Protein AF-A0A4D4KMJ0-F1 (afdb_monomer_lite)

pLDDT: mean 86.45, std 18.8, range [34.25, 98.69]

Sequence (131 aa):
MLGPGEPRGRGALHHRRTGRPGAANAEIKSFDPAANPYLVAGAIIAAGLGGMDSGLSLPPPVAGDPAVEGRERRLPTSLLTALEHFEDSTVLREALGDPLFESIAAVRRAEAALFEKSSPQEIAVATRRRY

Structure (mmCIF, N/CA/C/O backbone):
data_AF-A0A4D4KMJ0-F1
#
_entry.id   AF-A0A4D4KMJ0-F1
#
loop_
_atom_site.group_PDB
_atom_site.id
_atom_site.type_symbol
_atom_site.label_atom_id
_atom_site.label_alt_id
_atom_site.label_comp_id
_atom_site.label_asym_id
_atom_site.label_entity_id
_atom_site.label_seq_id
_atom_site.pdbx_PDB_ins_code
_atom_site.Cartn_x
_atom_site.Cartn_y
_atom_site.Cartn_z
_atom_site.occupancy
_atom_site.B_iso_or_equiv
_atom_site.auth_seq_id
_atom_site.auth_comp_id
_atom_site.auth_asym_id
_atom_site.auth_atom_id
_atom_site.pdbx_PDB_model_num
ATOM 1 N N . MET A 1 1 ? -2.223 51.940 32.158 1.00 39.88 1 MET A N 1
ATOM 2 C CA . MET A 1 1 ? -1.061 51.735 33.046 1.00 39.88 1 MET A CA 1
ATOM 3 C C . MET A 1 1 ? -0.609 50.292 32.850 1.00 39.88 1 MET A C 1
ATOM 5 O O . MET A 1 1 ? -1.361 49.393 33.194 1.00 39.88 1 MET A O 1
ATOM 9 N N . LEU A 1 2 ? 0.506 50.075 32.148 1.00 44.53 2 LEU A N 1
ATOM 10 C CA . LEU A 1 2 ? 1.083 48.749 31.880 1.00 44.53 2 LEU A CA 1
ATOM 11 C C . LEU A 1 2 ? 1.999 48.337 33.043 1.00 44.53 2 LEU A C 1
ATOM 13 O O . LEU A 1 2 ? 2.762 49.166 33.531 1.00 44.53 2 LEU A O 1
ATOM 17 N N . GLY A 1 3 ? 1.957 47.060 33.422 1.00 37.81 3 GLY A N 1
ATOM 18 C CA . GLY A 1 3 ? 2.924 46.364 34.278 1.00 37.81 3 GLY A CA 1
ATOM 19 C C . GLY A 1 3 ? 2.833 44.849 34.023 1.00 37.81 3 GLY A C 1
ATOM 20 O O . GLY A 1 3 ? 1.804 44.398 33.525 1.00 37.81 3 GLY A O 1
ATOM 21 N N . PRO A 1 4 ? 3.905 44.075 34.247 1.00 44.88 4 PRO A N 1
ATOM 22 C CA . PRO A 1 4 ? 4.808 43.646 33.180 1.00 44.88 4 PRO A CA 1
ATOM 23 C C . PRO A 1 4 ? 4.612 42.185 32.747 1.00 44.88 4 PRO A C 1
ATOM 25 O O . PRO A 1 4 ? 4.194 41.330 33.519 1.00 44.88 4 PRO A O 1
ATOM 28 N N . GLY A 1 5 ? 4.930 41.927 31.475 1.00 49.34 5 GLY A N 1
ATOM 29 C CA . GLY A 1 5 ? 4.837 40.621 30.832 1.00 49.34 5 GLY A CA 1
ATOM 30 C C . GLY A 1 5 ? 5.832 39.605 31.385 1.00 49.34 5 GLY A C 1
ATOM 31 O O . GLY A 1 5 ? 7.031 39.864 31.472 1.00 49.34 5 GLY A O 1
ATOM 32 N N . GLU A 1 6 ? 5.308 38.429 31.704 1.00 41.09 6 GLU A N 1
ATOM 33 C CA . GLU A 1 6 ? 6.077 37.256 32.091 1.00 41.09 6 GLU A CA 1
ATOM 34 C C . GLU A 1 6 ? 6.823 36.669 30.871 1.00 41.09 6 GLU A C 1
ATOM 36 O O . GLU A 1 6 ? 6.275 36.636 29.757 1.00 41.09 6 GLU A O 1
ATOM 41 N N . PRO A 1 7 ? 8.090 36.243 31.025 1.00 41.09 7 PRO A N 1
ATOM 42 C CA . PRO A 1 7 ? 8.908 35.776 29.916 1.00 41.09 7 PRO A CA 1
ATOM 43 C C . PRO A 1 7 ? 8.380 34.447 29.370 1.00 41.09 7 PRO A C 1
ATOM 45 O O . PRO A 1 7 ? 8.321 33.435 30.064 1.00 41.09 7 PRO A O 1
ATOM 48 N N . ARG A 1 8 ? 8.048 34.430 28.074 1.00 45.19 8 ARG A N 1
ATOM 49 C CA . ARG A 1 8 ? 7.749 33.199 27.333 1.00 45.19 8 ARG A CA 1
ATOM 50 C C . ARG A 1 8 ? 9.013 32.344 27.255 1.00 45.19 8 ARG A C 1
ATOM 52 O O . ARG A 1 8 ? 9.865 32.562 26.391 1.00 45.19 8 ARG A O 1
ATOM 59 N N . GLY A 1 9 ? 9.125 31.377 28.160 1.00 34.25 9 GLY A N 1
ATOM 60 C CA . GLY A 1 9 ? 10.122 30.317 28.098 1.00 34.25 9 GLY A CA 1
ATOM 61 C C . GLY A 1 9 ? 10.011 29.558 26.775 1.00 34.25 9 GLY A C 1
ATOM 62 O O . GLY A 1 9 ? 8.982 28.963 26.458 1.00 34.25 9 GLY A O 1
ATOM 63 N N . ARG A 1 10 ? 11.085 29.595 25.982 1.00 44.78 10 ARG A N 1
ATOM 64 C CA . ARG A 1 10 ? 11.298 28.718 24.827 1.00 44.78 10 ARG A CA 1
ATOM 65 C C . ARG A 1 10 ? 11.700 27.345 25.364 1.00 44.78 10 ARG A C 1
ATOM 67 O O . ARG A 1 10 ? 12.879 27.110 25.594 1.00 44.78 10 ARG A O 1
ATOM 74 N N . GLY A 1 11 ? 10.745 26.462 25.627 1.00 35.97 11 GLY A N 1
ATOM 75 C CA . GLY A 1 11 ? 11.091 25.161 26.201 1.00 35.97 11 GLY A CA 1
ATOM 76 C C . GLY A 1 11 ? 9.892 24.277 26.490 1.00 35.97 11 GLY A C 1
ATOM 77 O O . GLY A 1 11 ? 9.576 24.075 27.650 1.00 35.97 11 GLY A O 1
ATOM 78 N N . ALA A 1 12 ? 9.215 23.816 25.434 1.00 36.59 12 ALA A N 1
ATOM 79 C CA . ALA A 1 12 ? 8.401 22.593 25.361 1.00 36.59 12 ALA A CA 1
ATOM 80 C C . ALA A 1 12 ? 7.484 22.706 24.132 1.00 36.59 12 ALA A C 1
ATOM 82 O O . ALA A 1 12 ? 6.411 23.302 24.189 1.00 36.59 12 ALA A O 1
ATOM 83 N N . LEU A 1 13 ? 7.900 22.151 22.991 1.00 36.22 13 LEU A N 1
ATOM 84 C CA . LEU A 1 13 ? 7.053 22.067 21.797 1.00 36.22 13 LEU A CA 1
ATOM 85 C C . LEU A 1 13 ? 6.239 20.766 21.817 1.00 36.22 13 LEU A C 1
ATOM 87 O O . LEU A 1 13 ? 6.354 19.929 20.931 1.00 36.22 13 LEU A O 1
ATOM 91 N N . HIS A 1 14 ? 5.352 20.622 22.802 1.00 39.97 14 HIS A N 1
ATOM 92 C CA . HIS A 1 14 ? 4.122 19.863 22.574 1.00 39.97 14 HIS A CA 1
ATOM 93 C C . HIS A 1 14 ? 3.147 20.790 21.844 1.00 39.97 14 HIS A C 1
ATOM 95 O O . HIS A 1 14 ? 2.263 21.391 22.454 1.00 39.97 14 HIS A O 1
ATOM 101 N N . HIS A 1 15 ? 3.308 20.954 20.527 1.00 40.16 15 HIS A N 1
ATOM 102 C CA . HIS A 1 15 ? 2.299 21.649 19.731 1.00 40.16 15 HIS A CA 1
ATOM 103 C C . HIS A 1 15 ? 1.116 20.704 19.489 1.00 40.16 15 HIS A C 1
ATOM 105 O O . HIS A 1 15 ? 0.946 20.142 18.410 1.00 40.16 15 HIS A O 1
ATOM 111 N N . ARG A 1 16 ? 0.278 20.515 20.515 1.00 45.84 16 ARG A N 1
ATOM 112 C CA . ARG A 1 16 ? -1.084 20.019 20.313 1.00 45.84 16 ARG A CA 1
ATOM 113 C C . ARG A 1 16 ? -1.783 21.099 19.500 1.00 45.84 16 ARG A C 1
ATOM 115 O O . ARG A 1 16 ? -2.136 22.143 20.043 1.00 45.84 16 ARG A O 1
ATOM 122 N N . ARG A 1 17 ? -1.933 20.886 18.192 1.00 48.81 17 ARG A N 1
ATOM 123 C CA . ARG A 1 17 ? -2.764 21.754 17.361 1.00 48.81 17 ARG A CA 1
ATOM 124 C C . ARG A 1 17 ? -4.160 21.697 17.984 1.00 48.81 17 ARG A C 1
ATOM 126 O O . ARG A 1 17 ? -4.832 20.672 17.896 1.00 48.81 17 ARG A O 1
ATOM 133 N N . THR A 1 18 ? -4.567 22.746 18.694 1.00 54.69 18 THR A N 1
ATOM 134 C CA . THR A 1 18 ? -5.924 22.890 19.226 1.00 54.69 18 THR A CA 1
ATOM 135 C C . THR A 1 18 ? -6.841 23.164 18.039 1.00 54.69 18 THR A C 1
ATOM 137 O O . THR A 1 18 ? -7.230 24.293 17.754 1.00 54.69 18 THR A O 1
ATOM 140 N N . GLY A 1 19 ? -7.110 22.120 17.253 1.00 59.09 19 GLY A N 1
ATOM 141 C CA . GLY A 1 19 ? -8.108 22.172 16.199 1.00 59.09 19 GLY A CA 1
ATOM 142 C C . GLY A 1 19 ? -9.458 22.525 16.813 1.00 59.09 19 GLY A C 1
ATOM 143 O O . GLY A 1 19 ? -9.764 22.106 17.932 1.00 59.09 19 GLY A O 1
ATOM 144 N N . ARG A 1 20 ? -10.267 23.310 16.093 1.00 72.31 20 ARG A N 1
ATOM 145 C CA . ARG A 1 20 ? -11.667 23.527 16.476 1.00 72.31 20 ARG A CA 1
ATOM 146 C C . ARG A 1 20 ? -12.342 22.163 16.705 1.00 72.31 20 ARG A C 1
ATOM 148 O O . ARG A 1 20 ? -12.015 21.221 15.977 1.00 72.31 20 ARG A O 1
ATOM 155 N N . PRO A 1 21 ? -13.270 22.035 17.669 1.00 76.00 21 PRO A N 1
ATOM 156 C CA . PRO A 1 21 ? -14.093 20.836 17.785 1.00 76.00 21 PRO A CA 1
ATOM 157 C C . PRO A 1 21 ? -14.664 20.459 16.409 1.00 76.00 21 PRO A C 1
ATOM 159 O O . PRO A 1 21 ? -15.186 21.322 15.705 1.00 76.00 21 PRO A O 1
ATOM 162 N N . GLY A 1 22 ? -14.478 19.205 15.989 1.00 80.44 22 GLY A N 1
ATOM 163 C CA . GLY A 1 22 ? -14.882 18.725 14.659 1.00 80.44 22 GLY A CA 1
ATOM 164 C C . GLY A 1 22 ? -13.893 18.978 13.509 1.00 80.44 22 GLY A C 1
ATOM 165 O O . GLY A 1 22 ? -14.191 18.608 12.382 1.00 80.44 22 GLY A O 1
ATOM 166 N N . ALA A 1 23 ? -12.719 19.568 13.757 1.00 88.00 23 ALA A N 1
ATOM 167 C CA . ALA A 1 23 ? -11.693 19.825 12.734 1.00 88.00 23 ALA A CA 1
ATOM 168 C C . ALA A 1 23 ? -10.451 18.918 12.855 1.00 88.00 23 ALA A C 1
ATOM 170 O O . ALA A 1 23 ? -9.406 19.225 12.279 1.00 88.00 23 ALA A O 1
ATOM 171 N N . ALA A 1 24 ? -10.534 17.838 13.637 1.00 88.56 24 ALA A N 1
ATOM 172 C CA . ALA A 1 24 ? -9.457 16.861 13.739 1.00 88.56 24 ALA A CA 1
ATOM 173 C C . ALA A 1 24 ? -9.319 16.093 12.418 1.00 88.56 24 ALA A C 1
ATOM 175 O O . ALA A 1 24 ? -10.304 15.597 11.878 1.00 88.56 24 ALA A O 1
ATOM 176 N N . ASN A 1 25 ? -8.094 16.003 11.906 1.00 91.75 25 ASN A N 1
ATOM 177 C CA . ASN A 1 25 ? -7.768 15.229 10.718 1.00 91.75 25 ASN A CA 1
ATOM 178 C C . ASN A 1 25 ? -6.413 14.533 10.885 1.00 91.75 25 ASN A C 1
ATOM 180 O O . ASN A 1 25 ? -5.586 14.941 11.703 1.00 91.75 25 ASN A O 1
ATOM 184 N N . ALA A 1 26 ? -6.224 13.471 10.109 1.00 91.38 26 ALA A N 1
ATOM 185 C CA . ALA A 1 26 ? -4.944 12.817 9.904 1.00 91.38 26 ALA A CA 1
ATOM 186 C C . ALA A 1 26 ? -4.566 12.979 8.429 1.00 91.38 26 ALA A C 1
ATOM 188 O O . ALA A 1 26 ? -5.401 12.783 7.546 1.00 91.38 26 ALA A O 1
ATOM 189 N N . GLU A 1 27 ? -3.321 13.362 8.169 1.00 93.81 27 GLU A N 1
ATOM 190 C CA . GLU A 1 27 ? -2.786 13.537 6.821 1.00 93.81 27 GLU A CA 1
ATOM 191 C C . GLU A 1 27 ? -1.778 12.421 6.540 1.00 93.81 27 GLU A C 1
ATOM 193 O O . GLU A 1 27 ? -0.819 12.247 7.293 1.00 93.81 27 GLU A O 1
ATOM 198 N N . ILE A 1 28 ? -1.981 11.678 5.450 1.00 94.31 28 ILE A N 1
ATOM 199 C CA . ILE A 1 28 ? -1.078 10.613 5.016 1.00 94.31 28 ILE A CA 1
ATOM 200 C C . ILE A 1 28 ? -0.358 11.089 3.756 1.00 94.31 28 ILE A C 1
ATOM 202 O O . ILE A 1 28 ? -0.983 11.317 2.725 1.00 94.31 28 ILE A O 1
ATOM 206 N N . LYS A 1 29 ? 0.965 11.249 3.851 1.00 92.25 29 LYS A N 1
ATOM 207 C CA . LYS A 1 29 ? 1.792 11.895 2.814 1.00 92.25 29 LYS A CA 1
ATOM 208 C C . LYS A 1 29 ? 2.475 10.926 1.852 1.00 92.25 29 LYS A C 1
ATOM 210 O O . LYS A 1 29 ? 3.152 11.359 0.930 1.00 92.25 29 LYS A O 1
ATOM 215 N N . SER A 1 30 ? 2.323 9.624 2.075 1.00 92.25 30 SER A N 1
ATOM 216 C CA . SER A 1 30 ? 3.021 8.567 1.333 1.00 92.25 30 SER A CA 1
ATOM 217 C C . SER A 1 30 ? 2.333 8.168 0.022 1.00 92.25 30 SER A C 1
ATOM 219 O O . SER A 1 30 ? 2.591 7.081 -0.485 1.00 92.25 30 SER A O 1
ATOM 221 N N . PHE A 1 31 ? 1.453 9.016 -0.511 1.00 93.94 31 PHE A N 1
ATOM 222 C CA . PHE A 1 31 ? 0.721 8.772 -1.751 1.00 93.94 31 PHE A CA 1
ATOM 223 C C . PHE A 1 31 ? 1.059 9.830 -2.795 1.00 93.94 31 PHE A C 1
ATOM 225 O O . PHE A 1 31 ? 1.316 10.988 -2.462 1.00 93.94 31 PHE A O 1
ATOM 232 N N . ASP A 1 32 ? 1.000 9.428 -4.058 1.00 94.50 32 ASP A N 1
ATOM 233 C CA . ASP A 1 32 ? 1.188 10.291 -5.216 1.00 94.50 32 ASP A CA 1
ATOM 234 C C . ASP A 1 32 ? -0.021 10.197 -6.177 1.00 94.50 32 ASP A C 1
ATOM 236 O O . ASP A 1 32 ? -0.888 9.332 -6.000 1.00 94.50 32 ASP A O 1
ATOM 240 N N . PRO A 1 33 ? -0.124 11.092 -7.180 1.00 92.50 33 PRO A N 1
ATOM 241 C CA . PRO A 1 33 ? -1.273 11.145 -8.088 1.00 92.50 33 PRO A CA 1
ATOM 242 C C . PRO A 1 33 ? -1.492 9.908 -8.972 1.00 92.50 33 PRO A C 1
ATOM 244 O O . PRO A 1 33 ? -2.563 9.789 -9.561 1.00 92.50 33 PRO A O 1
ATOM 247 N N . ALA A 1 34 ? -0.528 8.987 -9.081 1.00 93.25 34 ALA A N 1
ATOM 248 C CA . ALA A 1 34 ? -0.699 7.757 -9.852 1.00 93.25 34 ALA A CA 1
ATOM 249 C C . ALA A 1 34 ? -1.601 6.729 -9.148 1.00 93.25 34 ALA A 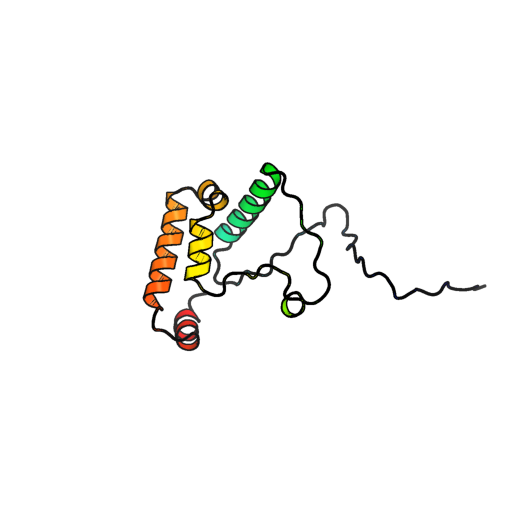C 1
ATOM 251 O O . ALA A 1 34 ? -2.066 5.768 -9.770 1.00 93.25 34 ALA A O 1
ATOM 252 N N . ALA A 1 35 ? -1.850 6.897 -7.848 1.00 94.62 35 ALA A N 1
ATOM 253 C CA . ALA A 1 35 ? -2.686 5.987 -7.086 1.00 94.62 35 ALA A CA 1
ATOM 254 C C . ALA A 1 35 ? -4.179 6.173 -7.412 1.00 94.62 35 ALA A C 1
ATOM 256 O O . ALA A 1 35 ? -4.676 7.287 -7.567 1.00 94.62 35 ALA A O 1
ATOM 257 N N . ASN A 1 36 ? -4.935 5.072 -7.448 1.00 95.94 36 ASN A N 1
ATOM 258 C CA . ASN A 1 36 ? -6.389 5.153 -7.567 1.00 95.94 36 ASN A CA 1
ATOM 259 C C . ASN A 1 36 ? -6.977 5.719 -6.255 1.00 95.94 36 ASN A C 1
ATOM 261 O O . ASN A 1 36 ? -6.856 5.059 -5.217 1.00 95.94 36 ASN A O 1
ATOM 265 N N . PRO A 1 37 ? -7.649 6.887 -6.276 1.00 96.12 37 PRO A N 1
ATOM 266 C CA . PRO A 1 37 ? -8.085 7.563 -5.055 1.00 96.12 37 PRO A CA 1
ATOM 267 C C . PRO A 1 37 ? -9.114 6.756 -4.256 1.00 96.12 37 PRO A C 1
ATOM 269 O O . PRO A 1 37 ? -9.138 6.843 -3.030 1.00 96.12 37 PRO A O 1
ATOM 272 N N . TYR A 1 38 ? -9.930 5.933 -4.919 1.00 96.94 38 TYR A N 1
ATOM 273 C CA . TYR A 1 38 ? -10.920 5.088 -4.250 1.00 96.94 38 TYR A CA 1
ATOM 274 C C . TYR A 1 38 ? -10.261 3.921 -3.518 1.00 96.94 38 TYR A C 1
ATOM 276 O O . TYR A 1 38 ? -10.609 3.645 -2.372 1.00 96.94 38 TYR A O 1
ATOM 284 N N . LEU A 1 39 ? -9.278 3.271 -4.151 1.00 96.94 39 LEU A N 1
ATOM 285 C CA . LEU A 1 39 ? -8.526 2.186 -3.517 1.00 96.94 39 LEU A CA 1
ATOM 286 C C . LEU A 1 39 ? -7.711 2.700 -2.330 1.00 96.94 39 LEU A C 1
ATOM 288 O O . LEU A 1 39 ? -7.698 2.064 -1.282 1.00 96.94 39 LEU A O 1
ATOM 292 N N . VAL A 1 40 ? -7.084 3.872 -2.469 1.00 96.62 40 VAL A N 1
ATOM 293 C CA . VAL A 1 40 ? -6.338 4.510 -1.376 1.00 96.62 40 VAL A CA 1
ATOM 294 C C . VAL A 1 40 ? -7.261 4.851 -0.210 1.00 96.62 40 VAL A C 1
ATOM 296 O O . VAL A 1 40 ? -6.980 4.460 0.921 1.00 96.62 40 VAL A O 1
ATOM 299 N N . ALA A 1 41 ? -8.379 5.535 -0.468 1.00 96.88 41 ALA A N 1
ATOM 300 C CA . ALA A 1 41 ? -9.326 5.892 0.584 1.00 96.88 41 ALA A CA 1
ATOM 301 C C . ALA A 1 41 ? -9.881 4.647 1.294 1.00 96.88 41 ALA A C 1
ATOM 303 O O . ALA A 1 41 ? -9.893 4.599 2.524 1.00 96.88 41 ALA A O 1
ATOM 304 N N . GLY A 1 42 ? -10.275 3.621 0.532 1.00 97.62 42 GLY A N 1
ATOM 305 C CA . GLY A 1 42 ? -10.759 2.352 1.076 1.00 97.62 42 GLY A CA 1
ATOM 306 C C . GLY A 1 42 ? -9.714 1.640 1.937 1.00 97.62 42 GLY A C 1
ATOM 307 O O . GLY A 1 42 ? -10.017 1.253 3.062 1.00 97.62 42 GLY A O 1
ATOM 308 N N . ALA A 1 43 ? -8.470 1.537 1.460 1.00 97.75 43 ALA A N 1
ATOM 309 C CA . ALA A 1 43 ? -7.379 0.897 2.194 1.00 97.75 43 ALA A CA 1
ATOM 310 C C . ALA A 1 43 ? -7.045 1.620 3.510 1.00 97.75 43 ALA A C 1
ATOM 312 O O . ALA A 1 43 ? -6.821 0.967 4.528 1.00 97.75 43 ALA A O 1
ATOM 313 N N . ILE A 1 44 ? -7.050 2.959 3.521 1.00 97.56 44 ILE A N 1
ATOM 314 C CA . ILE A 1 44 ? -6.809 3.750 4.741 1.00 97.56 44 ILE A CA 1
ATOM 315 C C . ILE A 1 44 ? -7.931 3.533 5.758 1.00 97.56 44 ILE A C 1
ATOM 317 O O . ILE A 1 44 ? -7.654 3.339 6.941 1.00 97.56 44 ILE A O 1
ATOM 321 N N . ILE A 1 45 ? -9.190 3.556 5.309 1.00 97.94 45 ILE A N 1
ATOM 322 C CA . ILE A 1 45 ? -10.345 3.312 6.181 1.00 97.94 45 ILE A CA 1
ATOM 323 C C . ILE A 1 45 ? -10.267 1.898 6.765 1.00 97.94 45 ILE A C 1
ATOM 325 O O . ILE A 1 45 ? -10.391 1.741 7.977 1.00 97.94 45 ILE A O 1
ATOM 329 N N . ALA A 1 46 ? -9.993 0.892 5.931 1.00 98.25 46 ALA A N 1
ATOM 330 C CA . ALA A 1 46 ? -9.837 -0.493 6.365 1.00 98.25 46 ALA A CA 1
ATOM 331 C C . ALA A 1 46 ? -8.713 -0.659 7.397 1.00 98.25 46 ALA A C 1
ATOM 333 O O . ALA A 1 46 ? -8.924 -1.271 8.439 1.00 98.25 46 ALA A O 1
ATOM 334 N N . ALA A 1 47 ? -7.541 -0.064 7.158 1.00 97.25 47 ALA A N 1
ATOM 335 C CA . ALA A 1 47 ? -6.427 -0.106 8.101 1.00 97.25 47 ALA A CA 1
ATOM 336 C C . ALA A 1 47 ? -6.765 0.582 9.436 1.00 97.25 47 ALA A C 1
ATOM 338 O O . ALA A 1 47 ? -6.411 0.075 10.502 1.00 97.25 47 ALA A O 1
ATOM 339 N N . GLY A 1 48 ? -7.469 1.718 9.388 1.00 96.38 48 GLY A N 1
ATOM 340 C CA . GLY A 1 48 ? -7.926 2.430 10.581 1.00 96.38 48 GLY A CA 1
ATOM 341 C C . GLY A 1 48 ? -8.909 1.606 11.413 1.00 96.38 48 GLY A C 1
ATOM 342 O O . GLY A 1 48 ? -8.706 1.455 12.616 1.00 96.38 48 GLY A O 1
ATOM 343 N N . LEU A 1 49 ? -9.930 1.034 10.767 1.00 97.50 49 LEU A N 1
ATOM 344 C CA . LEU A 1 49 ? -10.908 0.159 11.420 1.00 97.50 49 LEU A CA 1
ATOM 345 C C . LEU A 1 49 ? -10.244 -1.101 11.982 1.00 97.50 49 LEU A C 1
ATOM 347 O O . LEU A 1 49 ? -10.416 -1.393 13.159 1.00 97.50 49 LEU A O 1
ATOM 351 N N . GLY A 1 50 ? -9.390 -1.774 11.206 1.00 97.44 50 GLY A N 1
ATOM 352 C CA . GLY A 1 50 ? -8.674 -2.966 11.667 1.00 97.44 50 GLY A CA 1
ATOM 353 C C . GLY A 1 50 ? -7.788 -2.702 12.890 1.00 97.44 50 GLY A C 1
ATOM 354 O O . GLY A 1 50 ? -7.709 -3.534 13.795 1.00 97.44 50 GLY A O 1
ATOM 355 N N . GLY A 1 51 ? -7.161 -1.522 12.969 1.00 96.31 51 GLY A N 1
ATOM 356 C CA . GLY A 1 51 ? -6.411 -1.099 14.153 1.00 96.31 51 GLY A CA 1
ATOM 357 C C . GLY A 1 51 ? -7.297 -0.845 15.377 1.00 96.31 51 GLY A C 1
ATOM 358 O O . GLY A 1 51 ? -6.908 -1.212 16.487 1.00 96.31 51 GLY A O 1
ATOM 359 N N . MET A 1 52 ? -8.483 -0.257 15.180 1.00 96.56 52 MET A N 1
ATOM 360 C CA . MET A 1 52 ? -9.475 -0.051 16.242 1.00 96.56 52 MET A CA 1
ATOM 361 C C . MET A 1 52 ? -10.028 -1.381 16.762 1.00 96.56 52 MET A C 1
ATOM 363 O O . MET A 1 52 ? -10.037 -1.596 17.973 1.00 96.56 52 MET A O 1
ATOM 367 N N . ASP A 1 53 ? -10.415 -2.282 15.860 1.00 96.81 53 ASP A N 1
ATOM 368 C CA . ASP A 1 53 ? -10.969 -3.598 16.193 1.00 96.81 53 ASP A CA 1
ATOM 369 C C . ASP A 1 53 ? -9.941 -4.475 16.921 1.00 96.81 53 ASP A C 1
ATOM 371 O O . ASP A 1 53 ? -10.277 -5.203 17.854 1.00 96.81 53 ASP A O 1
ATOM 375 N N . SER A 1 54 ? -8.663 -4.345 16.555 1.00 96.56 54 SER A N 1
ATOM 376 C CA . SER A 1 54 ? -7.547 -5.048 17.204 1.00 96.56 54 SER A CA 1
ATOM 377 C C . SER A 1 54 ? -7.049 -4.367 18.488 1.00 96.56 54 SER A C 1
ATOM 379 O O . SER A 1 54 ? -6.090 -4.842 19.098 1.00 96.56 54 SER A O 1
ATOM 381 N N . GLY A 1 55 ? -7.644 -3.241 18.897 1.00 96.75 55 GLY A N 1
ATOM 382 C CA . GLY A 1 55 ? -7.249 -2.506 20.102 1.00 96.75 55 GLY A CA 1
ATOM 383 C C . GLY A 1 55 ? -5.809 -1.979 20.073 1.00 96.75 55 GLY A C 1
ATOM 384 O O . GLY A 1 55 ? -5.165 -1.887 21.122 1.00 96.75 55 GLY A O 1
ATOM 385 N N . LEU A 1 56 ? -5.273 -1.656 18.891 1.00 96.31 56 LEU A N 1
ATOM 386 C CA . LEU A 1 56 ? -3.895 -1.187 18.762 1.00 96.31 56 LEU A CA 1
ATOM 387 C C . LEU A 1 56 ? -3.713 0.184 19.418 1.00 96.31 56 LEU A C 1
ATOM 389 O O . LEU A 1 56 ? -4.525 1.097 19.269 1.00 96.31 56 LEU A O 1
ATOM 393 N N . SER A 1 57 ? -2.592 0.342 20.119 1.00 95.19 57 SER A N 1
ATOM 394 C CA . SER A 1 57 ? -2.183 1.625 20.687 1.00 95.19 57 SER A CA 1
ATOM 395 C C . SER A 1 57 ? -1.247 2.351 19.730 1.00 95.19 57 SER A C 1
ATOM 397 O O . SER A 1 57 ? -0.328 1.751 19.171 1.00 95.19 57 SER A O 1
ATOM 399 N N . LEU A 1 58 ? -1.464 3.655 19.557 1.00 91.81 58 LEU A N 1
ATOM 400 C CA . LEU A 1 58 ? -0.567 4.481 18.755 1.00 91.81 58 LEU A CA 1
ATOM 401 C C . LEU A 1 58 ? 0.809 4.580 19.434 1.00 91.81 58 LEU A C 1
ATOM 403 O O . LEU A 1 58 ? 0.867 4.801 20.650 1.00 91.81 58 LEU A O 1
ATOM 407 N N . PRO A 1 59 ? 1.913 4.464 18.676 1.00 89.81 59 PRO A N 1
ATOM 408 C CA . PRO A 1 59 ? 3.234 4.740 19.215 1.00 89.81 59 PRO A CA 1
ATOM 409 C C . PRO A 1 59 ? 3.371 6.229 19.583 1.00 89.81 59 PRO A C 1
ATOM 411 O O . PRO A 1 59 ? 2.599 7.071 19.103 1.00 89.81 59 PRO A O 1
ATOM 414 N N . PRO A 1 60 ? 4.365 6.586 20.417 1.00 89.75 60 PRO A N 1
ATOM 415 C CA . PRO A 1 60 ? 4.697 7.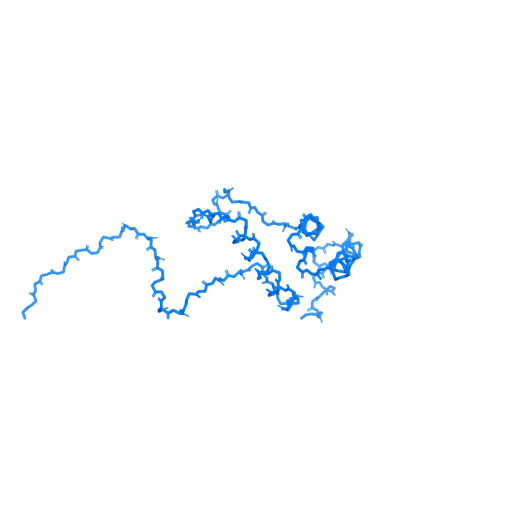981 20.672 1.00 89.75 60 PRO A CA 1
ATOM 416 C C . PRO A 1 60 ? 4.986 8.741 19.367 1.00 89.75 60 PRO A C 1
ATOM 418 O O . PRO A 1 60 ? 5.561 8.171 18.440 1.00 89.75 60 PRO A O 1
ATOM 421 N N . PRO A 1 61 ? 4.624 10.032 19.280 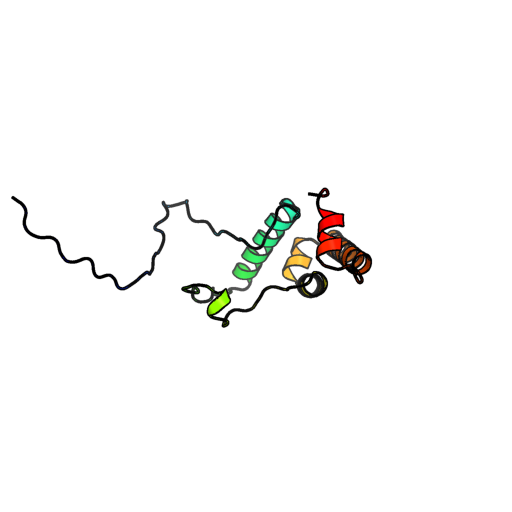1.00 88.94 61 PRO A N 1
ATOM 422 C CA . PRO A 1 61 ? 4.928 10.832 18.105 1.00 88.94 61 PRO A CA 1
ATOM 423 C C . PRO A 1 61 ? 6.441 11.013 17.949 1.00 88.94 61 PRO A C 1
ATOM 425 O O . PRO A 1 61 ? 7.149 11.300 18.916 1.00 88.94 61 PRO A O 1
ATOM 428 N N . VAL A 1 62 ? 6.915 10.916 16.711 1.00 87.44 62 VAL A N 1
ATOM 429 C CA . VAL A 1 62 ? 8.307 11.203 16.354 1.00 87.44 62 VAL A CA 1
ATOM 430 C C . VAL A 1 62 ? 8.500 12.716 16.297 1.00 87.44 62 VAL A C 1
ATOM 432 O O . VAL A 1 62 ? 7.763 13.417 15.601 1.00 87.44 62 VAL A O 1
ATOM 435 N N . ALA A 1 63 ? 9.479 13.229 17.041 1.00 85.88 63 ALA A N 1
ATOM 436 C CA . ALA A 1 63 ? 9.882 14.630 16.991 1.00 85.88 63 ALA A CA 1
ATOM 437 C C . ALA A 1 63 ? 11.106 14.794 16.079 1.00 85.88 63 ALA A C 1
ATOM 439 O O . ALA A 1 63 ? 12.010 13.967 16.114 1.00 85.88 63 ALA A O 1
ATOM 440 N N . GLY A 1 64 ? 11.158 15.881 15.305 1.00 85.38 64 GLY A N 1
ATOM 441 C CA . GLY A 1 64 ? 12.258 16.132 14.366 1.00 85.38 64 GLY A CA 1
ATOM 442 C C . GLY A 1 64 ? 12.041 15.486 12.996 1.00 85.38 64 GLY A C 1
ATOM 443 O O . GLY A 1 64 ? 10.904 15.217 12.614 1.00 85.38 64 GLY A O 1
ATOM 444 N N . ASP A 1 65 ? 13.127 15.304 12.239 1.00 84.56 65 ASP A N 1
ATOM 445 C CA . ASP A 1 65 ? 13.102 14.677 10.914 1.00 84.56 65 ASP A CA 1
ATOM 446 C C . ASP A 1 65 ? 13.272 13.149 11.041 1.00 84.56 65 ASP A C 1
ATOM 448 O O . ASP A 1 65 ? 14.371 12.682 11.367 1.00 84.56 65 ASP A O 1
ATOM 452 N N . PRO A 1 66 ? 12.231 12.345 10.743 1.00 82.25 66 PRO A N 1
ATOM 453 C CA . PRO A 1 66 ? 12.311 10.888 10.829 1.00 82.25 66 PRO A CA 1
ATOM 454 C C . PRO A 1 66 ? 13.388 10.276 9.920 1.00 82.25 66 PRO A C 1
ATOM 456 O O . PRO A 1 66 ? 13.851 9.166 10.184 1.00 82.25 66 PRO A O 1
ATOM 459 N N . ALA A 1 67 ? 13.799 10.973 8.853 1.00 80.50 67 ALA A N 1
ATOM 460 C CA . ALA A 1 67 ? 14.851 10.503 7.957 1.00 80.50 67 ALA A CA 1
ATOM 461 C C . ALA A 1 67 ? 16.244 10.528 8.609 1.00 80.50 67 ALA A C 1
ATOM 463 O O . ALA A 1 67 ? 17.108 9.751 8.205 1.00 80.50 67 ALA A O 1
ATOM 464 N N . VAL A 1 68 ? 16.451 11.390 9.610 1.00 82.69 68 VAL A N 1
ATOM 465 C CA . VAL A 1 68 ? 17.729 11.558 10.319 1.00 82.69 68 VAL A CA 1
ATOM 466 C C . VAL A 1 68 ? 17.783 10.694 11.578 1.00 82.69 68 VAL A C 1
ATOM 468 O O . VAL A 1 68 ? 18.816 10.095 11.864 1.00 82.69 68 VAL A O 1
ATOM 471 N N . GLU A 1 69 ? 16.671 10.586 12.308 1.00 80.56 69 GLU A N 1
ATOM 472 C CA . GLU A 1 69 ? 16.617 9.857 13.584 1.00 80.56 69 GLU A CA 1
ATOM 473 C C . GLU A 1 69 ? 16.825 8.341 13.421 1.00 80.56 69 GLU A C 1
ATOM 475 O O . GLU A 1 69 ? 17.366 7.688 14.312 1.00 80.56 69 GLU A O 1
ATOM 480 N N . GLY A 1 70 ? 16.404 7.762 12.288 1.00 75.12 70 GLY A N 1
ATOM 481 C CA . GLY A 1 70 ? 16.717 6.379 11.898 1.00 75.12 70 GLY A CA 1
ATOM 482 C C . GLY A 1 70 ? 16.092 5.268 12.756 1.00 75.12 70 GLY A C 1
ATOM 483 O O . GLY A 1 70 ? 16.383 4.096 12.531 1.00 75.12 70 GLY A O 1
ATOM 484 N N . ARG A 1 71 ? 15.240 5.609 13.730 1.00 78.75 71 ARG A N 1
ATOM 485 C CA . ARG A 1 71 ? 14.600 4.652 14.656 1.00 78.75 71 ARG A CA 1
ATOM 486 C C . ARG A 1 71 ? 13.299 4.053 14.126 1.00 78.75 71 ARG A C 1
ATOM 488 O O . ARG A 1 71 ? 12.844 3.035 14.637 1.00 78.75 71 ARG A O 1
ATOM 495 N N . GLU A 1 72 ? 12.716 4.677 13.110 1.00 84.50 72 GLU A N 1
ATOM 496 C CA . GLU A 1 72 ? 11.403 4.309 12.591 1.00 84.50 72 GLU A CA 1
ATOM 497 C C . GLU A 1 72 ? 11.477 3.219 11.524 1.00 84.50 72 GLU A C 1
ATOM 499 O O . GLU A 1 72 ? 12.389 3.186 10.689 1.00 84.50 72 GLU A O 1
ATOM 504 N N . ARG A 1 73 ? 10.458 2.354 11.497 1.00 87.62 73 ARG A N 1
ATOM 505 C CA . ARG A 1 73 ? 10.302 1.374 10.420 1.00 87.62 73 ARG A CA 1
ATOM 506 C C . ARG A 1 73 ? 10.116 2.107 9.091 1.00 87.62 73 ARG A C 1
ATOM 508 O O . ARG A 1 73 ? 9.211 2.924 8.933 1.00 87.62 73 ARG A O 1
ATOM 515 N N . ARG A 1 74 ? 10.969 1.793 8.117 1.00 90.25 74 ARG A N 1
ATOM 516 C CA . ARG A 1 74 ? 10.917 2.390 6.779 1.00 90.25 74 ARG A CA 1
ATOM 517 C C . ARG A 1 74 ? 9.844 1.723 5.922 1.00 90.25 74 ARG A C 1
ATOM 519 O O . ARG A 1 74 ? 9.621 0.518 6.021 1.00 90.25 74 ARG A O 1
ATOM 526 N N . LEU A 1 75 ? 9.209 2.527 5.069 1.00 93.75 75 LEU A N 1
ATOM 527 C CA . LEU A 1 75 ? 8.343 2.029 4.004 1.00 93.75 75 LEU A CA 1
ATOM 528 C C . LEU A 1 75 ? 9.160 1.260 2.951 1.00 93.75 75 LEU A C 1
ATOM 530 O O . LEU A 1 75 ? 10.364 1.508 2.819 1.00 93.75 75 LEU A O 1
ATOM 534 N N . PRO A 1 76 ? 8.513 0.367 2.182 1.00 96.06 76 PRO A N 1
ATOM 535 C CA . PRO A 1 76 ? 9.153 -0.335 1.077 1.00 96.06 76 PRO A CA 1
ATOM 536 C C . PRO A 1 76 ? 9.759 0.634 0.057 1.00 96.06 76 PRO A C 1
ATOM 538 O O . PRO A 1 76 ? 9.185 1.678 -0.244 1.00 96.06 76 PRO A O 1
ATOM 541 N N . THR A 1 77 ? 10.917 0.272 -0.493 1.00 94.38 77 THR A N 1
ATOM 542 C CA . THR A 1 77 ? 11.650 1.077 -1.487 1.00 94.38 77 THR A CA 1
ATOM 543 C C . THR A 1 77 ? 11.549 0.519 -2.905 1.00 94.38 77 THR A C 1
ATOM 545 O O . THR A 1 77 ? 12.128 1.083 -3.831 1.00 94.38 77 THR A O 1
ATOM 548 N N . SER A 1 78 ? 10.819 -0.583 -3.087 1.00 94.31 78 SER A N 1
ATOM 549 C CA . SER A 1 78 ? 10.586 -1.220 -4.381 1.00 94.31 78 SER A CA 1
ATOM 550 C C . SER A 1 78 ? 9.135 -1.685 -4.501 1.00 94.31 78 SER A C 1
ATOM 552 O O . SER A 1 78 ? 8.481 -1.971 -3.494 1.00 94.31 78 SER A O 1
ATOM 554 N N . LEU A 1 79 ? 8.643 -1.788 -5.740 1.00 95.44 79 LEU A N 1
ATOM 555 C CA . LEU A 1 79 ? 7.300 -2.298 -6.020 1.00 95.44 79 LEU A CA 1
ATOM 556 C C . LEU A 1 79 ? 7.130 -3.748 -5.547 1.00 95.44 79 LEU A C 1
ATOM 558 O O . LEU A 1 79 ? 6.084 -4.078 -5.003 1.00 95.44 79 LEU A O 1
ATOM 562 N N . LEU A 1 80 ? 8.152 -4.594 -5.712 1.00 96.00 80 LEU A N 1
ATOM 563 C CA . LEU A 1 80 ? 8.092 -5.998 -5.295 1.00 96.00 80 LEU A CA 1
ATOM 564 C C . LEU A 1 80 ? 7.961 -6.130 -3.777 1.00 96.00 80 LEU A C 1
ATOM 566 O O . LEU A 1 80 ? 7.061 -6.813 -3.309 1.00 96.00 80 LEU A O 1
ATOM 570 N N . THR A 1 81 ? 8.765 -5.397 -3.006 1.00 97.12 81 THR A N 1
ATOM 571 C CA . THR A 1 81 ? 8.656 -5.413 -1.538 1.00 97.12 81 THR A CA 1
ATOM 572 C C . THR A 1 81 ? 7.332 -4.810 -1.058 1.00 97.12 81 THR A C 1
ATOM 574 O O . THR A 1 81 ? 6.751 -5.267 -0.078 1.00 97.12 81 THR A O 1
ATOM 577 N N . ALA A 1 82 ? 6.815 -3.781 -1.741 1.00 97.56 82 ALA A N 1
ATOM 578 C CA . ALA A 1 82 ? 5.484 -3.252 -1.440 1.00 97.56 82 ALA A CA 1
ATOM 579 C C . ALA A 1 82 ? 4.379 -4.279 -1.732 1.00 97.56 82 ALA A C 1
ATOM 581 O O . ALA A 1 82 ? 3.420 -4.370 -0.967 1.00 97.56 82 ALA A O 1
ATOM 582 N N . LEU A 1 83 ? 4.527 -5.054 -2.811 1.00 98.19 83 LEU A N 1
ATOM 583 C CA . LEU A 1 83 ? 3.605 -6.122 -3.177 1.00 98.19 83 LEU A CA 1
ATOM 584 C C . LEU A 1 83 ? 3.638 -7.270 -2.162 1.00 98.19 83 LEU A C 1
ATOM 586 O O . LEU A 1 83 ? 2.573 -7.694 -1.742 1.00 98.19 83 LEU A O 1
ATOM 590 N N . GLU A 1 84 ? 4.811 -7.699 -1.693 1.00 98.19 84 GLU A N 1
ATOM 591 C CA . GLU A 1 84 ? 4.935 -8.702 -0.619 1.00 98.19 84 GLU A CA 1
ATOM 592 C C . GLU A 1 84 ? 4.149 -8.275 0.633 1.00 98.19 84 GLU A C 1
ATOM 594 O O . GLU A 1 84 ? 3.299 -9.008 1.130 1.00 98.19 84 GLU A O 1
ATOM 599 N N . HIS A 1 85 ? 4.338 -7.031 1.090 1.00 97.94 85 HIS A N 1
ATOM 600 C CA . HIS A 1 85 ? 3.582 -6.496 2.226 1.00 97.94 85 HIS A CA 1
ATOM 601 C C . HIS A 1 85 ? 2.075 -6.382 1.976 1.00 97.94 85 HIS A C 1
ATOM 603 O O . HIS A 1 85 ? 1.290 -6.512 2.917 1.00 97.94 85 HIS A O 1
ATOM 609 N N . PHE A 1 86 ? 1.667 -6.090 0.740 1.00 98.31 86 PHE A N 1
ATOM 610 C CA . PHE A 1 86 ? 0.259 -6.080 0.359 1.00 98.31 86 PHE A CA 1
ATOM 611 C C . PHE A 1 86 ? -0.327 -7.494 0.433 1.00 98.31 86 PHE A C 1
ATOM 613 O O . PHE A 1 86 ? -1.372 -7.671 1.052 1.00 98.31 86 PHE A O 1
ATOM 620 N N . GLU A 1 87 ? 0.364 -8.485 -0.136 1.00 98.19 87 GLU A N 1
ATOM 621 C CA . GLU A 1 87 ? -0.060 -9.889 -0.200 1.00 98.19 87 GLU A CA 1
ATOM 622 C C . GLU A 1 87 ? -0.163 -10.550 1.181 1.00 98.19 87 GLU A C 1
ATOM 624 O O . GLU A 1 87 ? -1.088 -11.331 1.413 1.00 98.19 87 GLU A O 1
ATOM 629 N N . ASP A 1 88 ? 0.708 -10.155 2.112 1.00 98.31 88 ASP A N 1
ATOM 630 C CA . ASP A 1 88 ? 0.694 -10.594 3.512 1.00 98.31 88 ASP A CA 1
ATOM 631 C C . ASP A 1 88 ? -0.402 -9.917 4.363 1.00 98.31 88 ASP A C 1
ATOM 633 O O . ASP A 1 88 ? -0.628 -10.289 5.518 1.00 98.31 88 ASP A O 1
ATOM 637 N N . SER A 1 89 ? -1.090 -8.897 3.838 1.00 98.12 89 SER A N 1
ATOM 638 C CA . SER A 1 89 ? -2.076 -8.133 4.603 1.00 98.12 89 SER A CA 1
ATOM 639 C C . SER A 1 89 ? -3.454 -8.795 4.599 1.00 98.12 89 SER A C 1
ATOM 641 O O . SER A 1 89 ? -4.241 -8.639 3.662 1.00 98.12 89 SER A O 1
ATOM 643 N N . THR A 1 90 ? -3.804 -9.451 5.707 1.00 97.62 90 THR A N 1
ATOM 644 C CA . THR A 1 90 ? -5.161 -9.981 5.922 1.00 97.62 90 THR A CA 1
ATOM 645 C C . THR A 1 90 ? -6.215 -8.872 5.944 1.00 97.62 90 THR A C 1
ATOM 647 O O . THR A 1 90 ? -7.260 -9.020 5.322 1.00 97.62 90 THR A O 1
ATOM 650 N N . VAL A 1 91 ? -5.910 -7.723 6.560 1.00 98.25 91 VAL A N 1
ATOM 651 C CA . VAL A 1 91 ? -6.819 -6.563 6.637 1.00 98.25 91 VAL A CA 1
ATOM 652 C C . VAL A 1 91 ? -7.196 -6.051 5.245 1.00 98.25 91 VAL A C 1
ATOM 654 O O . VAL A 1 91 ? -8.367 -5.801 4.967 1.00 98.25 91 VAL A O 1
ATOM 657 N N . LEU A 1 92 ? -6.216 -5.895 4.347 1.00 98.31 92 LEU A N 1
ATOM 658 C CA . LEU A 1 92 ? -6.497 -5.430 2.988 1.00 98.31 92 LEU A CA 1
ATOM 659 C C . LEU A 1 92 ? -7.195 -6.503 2.150 1.00 98.31 92 LEU A C 1
ATOM 661 O O . LEU A 1 92 ? -8.062 -6.159 1.348 1.00 98.31 92 LEU A O 1
ATOM 665 N N . ARG A 1 93 ? -6.865 -7.785 2.352 1.00 98.44 93 ARG A N 1
ATOM 666 C CA . ARG A 1 93 ? -7.550 -8.903 1.691 1.00 98.44 93 ARG A CA 1
ATOM 667 C C . ARG A 1 93 ? -9.028 -8.956 2.050 1.00 98.44 93 ARG A C 1
ATOM 669 O O . ARG A 1 93 ? -9.864 -9.018 1.154 1.00 98.44 93 ARG A O 1
ATOM 676 N N . GLU A 1 94 ? -9.354 -8.866 3.333 1.00 98.00 94 GLU A N 1
ATOM 677 C CA . GLU A 1 94 ? -10.738 -8.854 3.813 1.00 98.00 94 GLU A CA 1
ATOM 678 C C . GLU A 1 94 ? -11.510 -7.636 3.293 1.00 98.00 94 GLU A C 1
ATOM 680 O O . GLU A 1 94 ? -12.637 -7.773 2.821 1.00 98.00 94 GLU A O 1
ATOM 685 N N . ALA A 1 95 ? -10.897 -6.449 3.317 1.00 97.94 95 ALA A N 1
ATOM 686 C CA . ALA A 1 95 ? -11.553 -5.216 2.889 1.00 97.94 95 ALA A CA 1
ATOM 687 C C . ALA A 1 95 ? -11.810 -5.139 1.376 1.00 97.94 95 ALA A C 1
ATOM 689 O O . ALA A 1 95 ? -12.825 -4.591 0.948 1.00 97.94 95 ALA A O 1
ATOM 690 N N . LEU A 1 96 ? -10.884 -5.646 0.558 1.00 98.00 96 LEU A N 1
ATOM 691 C CA . LEU A 1 96 ? -11.002 -5.621 -0.903 1.00 98.00 96 LEU A CA 1
ATOM 692 C C . LEU A 1 96 ? -11.808 -6.809 -1.442 1.00 98.00 96 LEU A C 1
ATOM 694 O O . LEU A 1 96 ? -12.400 -6.707 -2.519 1.00 98.00 96 LEU A O 1
ATOM 698 N N . GLY A 1 97 ? -11.824 -7.923 -0.706 1.00 98.19 97 GLY A N 1
ATOM 699 C CA . GLY A 1 97 ? -12.286 -9.216 -1.189 1.00 98.19 97 GLY A CA 1
ATOM 700 C C . GLY A 1 97 ? -11.313 -9.838 -2.196 1.00 98.19 97 GLY A C 1
ATOM 701 O O . GLY A 1 97 ? -10.601 -9.140 -2.927 1.00 98.19 97 GLY A O 1
ATOM 702 N N . ASP A 1 98 ? -11.312 -11.170 -2.269 1.00 98.38 98 ASP A N 1
ATOM 703 C CA . ASP A 1 98 ? -10.338 -11.918 -3.074 1.00 98.38 98 ASP A CA 1
ATOM 704 C C . ASP A 1 98 ? -10.268 -11.480 -4.548 1.00 98.38 98 ASP A C 1
ATOM 706 O O . ASP A 1 98 ? -9.160 -11.252 -5.032 1.00 98.38 98 ASP A O 1
ATOM 710 N N . PRO A 1 99 ? -11.378 -11.267 -5.288 1.00 98.38 99 PRO A N 1
ATOM 711 C CA . PRO A 1 99 ? -11.275 -10.945 -6.712 1.00 98.38 99 PRO A CA 1
ATOM 712 C C . PRO A 1 99 ? -10.497 -9.653 -6.991 1.00 98.38 99 PRO A C 1
ATOM 714 O O . PRO A 1 99 ? -9.686 -9.598 -7.918 1.00 98.38 99 PRO A O 1
ATOM 717 N N . LEU A 1 100 ? -10.733 -8.605 -6.195 1.00 98.19 100 LEU A N 1
ATOM 718 C CA . LEU A 1 100 ? -10.072 -7.313 -6.372 1.00 98.19 100 LEU A CA 1
ATOM 719 C C . LEU A 1 100 ? -8.642 -7.348 -5.835 1.00 98.19 100 LEU A C 1
ATOM 721 O O . LEU A 1 100 ? -7.738 -6.832 -6.494 1.00 98.19 100 LEU A O 1
ATOM 725 N N . PHE A 1 101 ? -8.435 -7.979 -4.677 1.00 98.69 101 PHE A N 1
ATOM 726 C CA . PHE A 1 101 ? -7.113 -8.154 -4.087 1.00 98.69 101 PHE A CA 1
ATOM 727 C C . PHE A 1 101 ? -6.158 -8.866 -5.055 1.00 98.69 101 PHE A C 1
ATOM 729 O O . PHE A 1 101 ? -5.098 -8.332 -5.390 1.00 98.69 101 PHE A O 1
ATOM 736 N N . GLU A 1 102 ? -6.577 -10.018 -5.584 1.00 98.62 102 GLU A N 1
ATOM 737 C CA . GLU A 1 102 ? -5.781 -10.814 -6.521 1.00 98.62 102 GLU A CA 1
ATOM 738 C C . GLU A 1 102 ? -5.551 -10.076 -7.845 1.00 98.62 102 GLU A C 1
ATOM 740 O O . GLU A 1 102 ? -4.457 -10.122 -8.408 1.00 98.62 102 GLU A O 1
ATOM 745 N N . SER A 1 103 ? -6.541 -9.317 -8.328 1.00 98.50 103 SER A N 1
ATOM 746 C CA . SER A 1 103 ? -6.385 -8.502 -9.541 1.00 98.50 103 SER A CA 1
ATOM 747 C C . SER A 1 103 ? -5.326 -7.410 -9.371 1.00 98.50 103 SER A C 1
ATOM 749 O O . SER A 1 103 ? -4.496 -7.206 -10.259 1.00 98.50 103 SER A O 1
ATOM 751 N N . ILE A 1 104 ? -5.324 -6.714 -8.229 1.00 98.31 104 ILE A N 1
ATOM 752 C CA . ILE A 1 104 ? -4.314 -5.694 -7.921 1.00 98.31 104 ILE A CA 1
ATOM 753 C C . ILE A 1 104 ? -2.930 -6.343 -7.857 1.00 98.31 104 ILE A C 1
ATOM 755 O O . ILE A 1 104 ? -2.004 -5.861 -8.514 1.00 98.31 104 ILE A O 1
ATOM 759 N N . ALA A 1 105 ? -2.800 -7.450 -7.123 1.00 98.56 105 ALA A N 1
ATOM 760 C CA . ALA A 1 105 ? -1.539 -8.167 -6.987 1.00 98.56 105 ALA A CA 1
ATOM 761 C C . ALA A 1 105 ? -0.995 -8.647 -8.343 1.00 98.56 105 ALA A C 1
ATOM 763 O O . ALA A 1 105 ? 0.172 -8.418 -8.672 1.00 98.56 105 ALA A O 1
ATOM 764 N N . ALA A 1 106 ? -1.852 -9.238 -9.180 1.00 98.62 106 ALA A N 1
ATOM 765 C CA . ALA A 1 106 ? -1.493 -9.699 -10.516 1.00 98.62 106 ALA A CA 1
ATOM 766 C C . ALA A 1 106 ? -0.996 -8.556 -11.416 1.00 98.62 106 ALA A C 1
ATOM 768 O O . ALA A 1 106 ? 0.044 -8.694 -12.064 1.00 98.62 106 ALA A O 1
ATOM 769 N N . VAL A 1 107 ? -1.686 -7.409 -11.423 1.00 97.94 107 VAL A N 1
ATOM 770 C CA . VAL A 1 107 ? -1.276 -6.239 -12.216 1.00 97.94 107 VAL A CA 1
ATOM 771 C C . VAL A 1 107 ? 0.078 -5.702 -11.753 1.00 97.94 107 VAL A C 1
ATOM 773 O O . VAL A 1 107 ? 0.937 -5.423 -12.589 1.00 97.94 107 VAL A O 1
ATOM 776 N N . ARG A 1 108 ? 0.310 -5.588 -10.440 1.00 97.75 108 ARG A N 1
ATOM 777 C CA . ARG A 1 108 ? 1.587 -5.077 -9.911 1.00 97.75 108 ARG A CA 1
ATOM 778 C C . ARG A 1 108 ? 2.739 -6.046 -10.128 1.00 97.75 108 ARG A C 1
ATOM 780 O O . ARG A 1 108 ? 3.841 -5.605 -10.443 1.00 97.75 108 ARG A O 1
ATOM 787 N N . ARG A 1 109 ? 2.482 -7.354 -10.072 1.00 98.44 109 ARG A N 1
ATOM 788 C CA . ARG A 1 109 ? 3.460 -8.379 -10.454 1.00 98.44 109 ARG A CA 1
ATOM 789 C C . ARG A 1 109 ? 3.834 -8.281 -11.932 1.00 98.44 109 ARG A C 1
ATOM 791 O O . ARG A 1 109 ? 5.016 -8.322 -12.264 1.00 98.44 109 ARG A O 1
ATOM 798 N N . ALA A 1 110 ? 2.848 -8.110 -12.813 1.00 98.31 110 ALA A N 1
ATOM 799 C CA . ALA A 1 110 ? 3.091 -7.929 -14.243 1.00 98.31 110 ALA A CA 1
ATOM 800 C C . ALA A 1 110 ? 3.866 -6.634 -14.539 1.00 98.31 110 ALA A C 1
ATOM 802 O O . ALA A 1 110 ? 4.769 -6.636 -15.371 1.00 98.31 110 ALA A O 1
ATOM 803 N N . GLU A 1 111 ? 3.560 -5.540 -13.838 1.00 96.56 111 GLU A N 1
ATOM 804 C CA . GLU A 1 111 ? 4.297 -4.277 -13.952 1.00 96.56 111 GLU A CA 1
ATOM 805 C C . GLU A 1 111 ? 5.748 -4.408 -13.475 1.00 96.56 111 GLU A C 1
ATOM 807 O O . GLU A 1 111 ? 6.660 -3.942 -14.158 1.00 96.56 111 GLU A O 1
ATOM 812 N N . ALA A 1 112 ? 5.981 -5.087 -12.349 1.00 96.38 112 ALA A N 1
ATOM 813 C CA . ALA A 1 112 ? 7.331 -5.359 -11.868 1.00 96.38 112 ALA A CA 1
ATOM 814 C C . ALA A 1 112 ? 8.138 -6.186 -12.883 1.00 96.38 112 ALA A C 1
ATOM 816 O O . ALA A 1 112 ? 9.280 -5.840 -13.179 1.00 96.3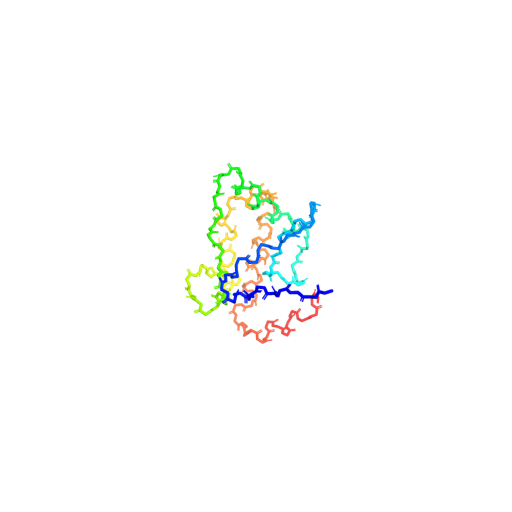8 112 ALA A O 1
ATOM 817 N N . ALA A 1 113 ? 7.532 -7.224 -13.471 1.00 97.56 113 ALA A N 1
ATOM 818 C CA . ALA A 1 113 ? 8.171 -8.037 -14.507 1.00 97.56 113 ALA A CA 1
ATOM 819 C C . ALA A 1 113 ? 8.457 -7.233 -15.789 1.00 97.56 113 ALA A C 1
ATOM 821 O O . ALA A 1 113 ? 9.522 -7.373 -16.386 1.00 97.56 113 ALA A O 1
ATOM 822 N N . LEU A 1 114 ? 7.536 -6.351 -16.195 1.00 97.12 114 LEU A N 1
ATOM 823 C CA . LEU A 1 114 ? 7.704 -5.484 -17.366 1.00 97.12 114 LEU A CA 1
ATOM 824 C C . LEU A 1 114 ? 8.939 -4.577 -17.246 1.00 97.12 114 LEU A C 1
ATOM 826 O O . LEU A 1 114 ? 9.607 -4.319 -18.247 1.00 97.12 114 LEU A O 1
ATOM 830 N N . PHE A 1 115 ? 9.245 -4.103 -16.038 1.00 96.56 115 PHE A N 1
ATOM 831 C CA . PHE A 1 115 ? 10.329 -3.154 -15.782 1.00 96.56 115 PHE A CA 1
ATOM 832 C C . PHE A 1 115 ? 11.556 -3.760 -15.081 1.00 96.56 115 PHE A C 1
ATOM 834 O O . PHE A 1 115 ? 12.459 -3.012 -14.718 1.00 96.56 115 PHE A O 1
ATOM 841 N N . GLU A 1 116 ? 11.648 -5.088 -14.945 1.00 95.94 116 GLU A N 1
ATOM 842 C CA . GLU A 1 116 ? 12.713 -5.790 -14.200 1.00 95.94 116 GLU A CA 1
ATOM 843 C C . GLU A 1 116 ? 14.136 -5.348 -14.594 1.00 95.94 116 GLU A C 1
ATOM 845 O O . GLU A 1 116 ? 15.019 -5.220 -13.749 1.00 95.94 116 GLU A O 1
ATOM 850 N N . LYS A 1 117 ? 14.356 -5.087 -15.887 1.00 96.31 117 LYS A N 1
ATOM 851 C CA . LYS A 1 117 ? 15.663 -4.704 -16.452 1.00 96.31 117 LYS A CA 1
ATOM 852 C C . LYS A 1 117 ? 15.778 -3.216 -16.779 1.00 96.31 117 LYS A C 1
ATOM 854 O O . LYS A 1 117 ? 16.744 -2.811 -17.417 1.00 96.31 117 LYS A O 1
ATOM 859 N N . SER A 1 118 ? 14.782 -2.421 -16.399 1.00 97.06 118 SER A N 1
ATOM 860 C CA . SER A 1 118 ? 14.757 -0.984 -16.663 1.00 97.06 118 SER A CA 1
ATOM 861 C C . SER A 1 118 ? 15.393 -0.212 -15.513 1.00 97.06 118 SER A C 1
ATOM 863 O O . SER A 1 118 ? 15.155 -0.487 -14.339 1.00 97.06 118 SER A O 1
ATOM 865 N N . SER A 1 119 ? 16.173 0.808 -15.847 1.00 96.69 119 SER A N 1
ATOM 866 C CA . SER A 1 119 ? 16.631 1.807 -14.887 1.00 96.69 119 SER A CA 1
ATOM 867 C C . SER A 1 119 ? 15.468 2.682 -14.388 1.00 96.69 119 SER A C 1
ATOM 869 O O . SER A 1 119 ? 14.470 2.859 -15.097 1.00 96.69 119 SER A O 1
ATOM 871 N N . PRO A 1 120 ? 15.587 3.321 -13.208 1.00 94.94 120 PRO A N 1
ATOM 872 C CA . PRO A 1 120 ? 14.570 4.253 -12.715 1.00 94.94 120 PRO A CA 1
ATOM 873 C C . PRO A 1 120 ? 14.224 5.377 -13.705 1.00 94.94 120 PRO A C 1
ATOM 875 O O . PRO A 1 120 ? 13.071 5.794 -13.798 1.00 94.94 120 PRO A O 1
ATOM 878 N N . GLN A 1 121 ? 15.204 5.862 -14.472 1.00 97.00 121 GLN A N 1
ATOM 879 C CA . GLN A 1 121 ? 15.005 6.908 -15.475 1.00 97.00 121 GLN A CA 1
ATOM 880 C C . GLN A 1 121 ? 14.180 6.406 -16.664 1.00 97.00 121 GLN A C 1
ATOM 882 O O . GLN A 1 121 ? 13.295 7.123 -17.131 1.00 97.00 121 GLN A O 1
ATOM 887 N N . GLU A 1 122 ? 14.430 5.184 -17.136 1.00 97.44 122 GLU A N 1
ATOM 888 C CA . GLU A 1 122 ? 13.644 4.564 -18.209 1.00 97.44 122 GLU A CA 1
ATOM 889 C C . GLU A 1 122 ? 12.200 4.328 -17.772 1.00 97.44 122 GLU A C 1
ATOM 891 O O . GLU A 1 122 ? 11.277 4.671 -18.513 1.00 97.44 122 GLU A O 1
ATOM 896 N N . ILE A 1 123 ? 11.994 3.846 -16.541 1.00 95.56 123 ILE A N 1
ATOM 897 C CA . ILE A 1 123 ? 10.656 3.683 -15.958 1.00 95.56 123 ILE A CA 1
ATOM 898 C C . ILE A 1 123 ? 9.943 5.037 -15.906 1.00 95.56 123 ILE A C 1
ATOM 900 O O . ILE A 1 123 ? 8.828 5.164 -16.409 1.00 95.56 123 ILE A O 1
ATOM 904 N N . ALA A 1 124 ? 10.598 6.072 -15.371 1.00 94.50 124 ALA A N 1
ATOM 905 C CA . ALA A 1 124 ? 10.022 7.411 -15.277 1.00 94.50 124 ALA A CA 1
ATOM 906 C C . ALA A 1 124 ? 9.662 7.996 -16.653 1.00 94.50 124 ALA A C 1
ATOM 908 O O . ALA A 1 124 ? 8.644 8.670 -16.793 1.00 94.50 124 ALA A O 1
ATOM 909 N N . VAL A 1 125 ? 10.471 7.749 -17.688 1.00 96.50 125 VAL A N 1
ATOM 910 C CA . VAL A 1 125 ? 10.149 8.140 -19.069 1.00 96.50 125 VAL A CA 1
ATOM 911 C C . VAL A 1 125 ? 8.935 7.363 -19.586 1.00 96.50 125 VAL A C 1
ATOM 913 O O . VAL A 1 125 ? 8.037 7.973 -20.169 1.00 96.50 125 VAL A O 1
ATOM 916 N N . ALA A 1 126 ? 8.877 6.051 -19.344 1.00 95.06 126 ALA A N 1
ATOM 917 C CA . ALA A 1 126 ? 7.805 5.173 -19.807 1.00 95.06 126 ALA A CA 1
ATOM 918 C C . ALA A 1 126 ? 6.443 5.454 -19.142 1.00 95.06 126 ALA A C 1
ATOM 920 O O . ALA A 1 126 ? 5.396 5.205 -19.750 1.00 95.06 126 ALA A O 1
ATOM 921 N N . THR A 1 127 ? 6.433 5.979 -17.912 1.00 93.31 127 THR A N 1
ATOM 922 C CA . THR A 1 127 ? 5.207 6.238 -17.136 1.00 93.31 127 THR A CA 1
ATOM 923 C C . THR A 1 127 ? 4.792 7.708 -17.080 1.00 93.31 127 THR A C 1
ATOM 925 O O . THR A 1 127 ? 3.650 7.987 -16.727 1.00 93.31 127 THR A O 1
ATOM 928 N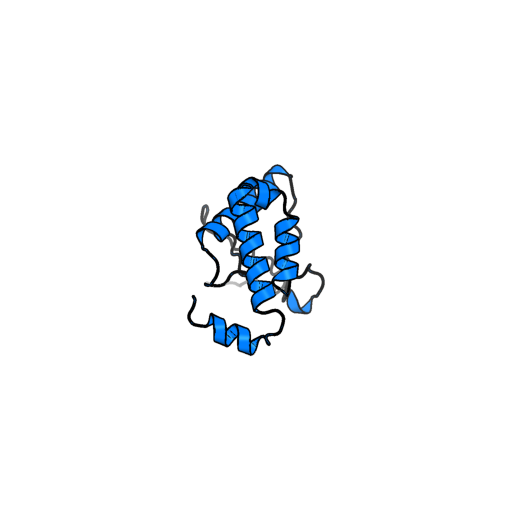 N . ARG A 1 128 ? 5.648 8.649 -17.508 1.00 91.75 128 ARG A N 1
ATOM 929 C CA . ARG A 1 128 ? 5.454 10.111 -17.374 1.00 91.75 128 ARG A CA 1
ATOM 930 C C . ARG A 1 128 ? 4.085 10.654 -17.789 1.00 91.75 128 ARG A C 1
ATOM 932 O O . ARG A 1 128 ? 3.667 11.678 -17.272 1.00 91.75 128 ARG A O 1
ATOM 939 N N . ARG A 1 129 ? 3.445 10.053 -18.795 1.00 90.25 129 ARG A N 1
ATOM 940 C CA . ARG A 1 129 ? 2.183 10.542 -19.385 1.00 90.25 129 ARG A CA 1
ATOM 941 C C . ARG A 1 129 ? 0.981 9.647 -19.080 1.00 90.25 129 ARG A C 1
ATOM 943 O O . ARG A 1 129 ? -0.033 9.750 -19.762 1.00 90.25 129 ARG A O 1
ATOM 950 N N . ARG A 1 130 ? 1.124 8.714 -18.138 1.00 87.06 130 ARG A N 1
ATOM 951 C CA . ARG A 1 130 ? 0.051 7.782 -17.765 1.00 87.06 130 ARG A CA 1
ATOM 952 C C . ARG A 1 130 ? -0.872 8.336 -16.679 1.00 87.06 130 ARG A C 1
ATOM 954 O O . ARG A 1 130 ? -1.987 7.839 -16.563 1.00 87.06 130 ARG A O 1
ATOM 961 N N . TYR A 1 131 ? -0.404 9.328 -15.924 1.00 79.25 131 TYR A N 1
ATOM 962 C CA . TYR A 1 131 ? -1.064 9.905 -14.756 1.00 79.25 131 TYR A CA 1
ATOM 963 C C . TYR A 1 131 ? -0.975 11.430 -14.806 1.00 79.25 131 TYR A C 1
ATOM 965 O O . TYR A 1 131 ? 0.038 11.927 -15.356 1.00 79.25 131 TYR A O 1
#

InterPro domains:
  IPR008146 Glutamine synthetase, catalytic domain [PF00120] (19-118)
  IPR014746 Glutamine synthetase/guanido kinase, catalytic domain [SSF55931] (16-117)

Secondary structure (DSSP, 8-state):
---PPPP-----------PPTT-------S--TTS-HHHHHHHHHHHHHHHHHTTPPPPPPPPS-HHHH--SPPPPSSHHHHHHHHHT-HHHHHHH-HHHHHHHHHHHHHHHHHTTT--HHHHHHHHTT--

Foldseek 3Di:
DDDDDDDDDPDDPPCPPPADVVRDDDDDDPDDPVDDVVLVVLLVVLVVVVCVVVVHDDDDDDPDDCVPVVPDDDDDPDLVVNLVVLVPDPSSCVSLPDVRSVVVSVVSVVVCVVCVPPDPVRVCVVCVPVD

Organism: NCBI:txid68175

Radi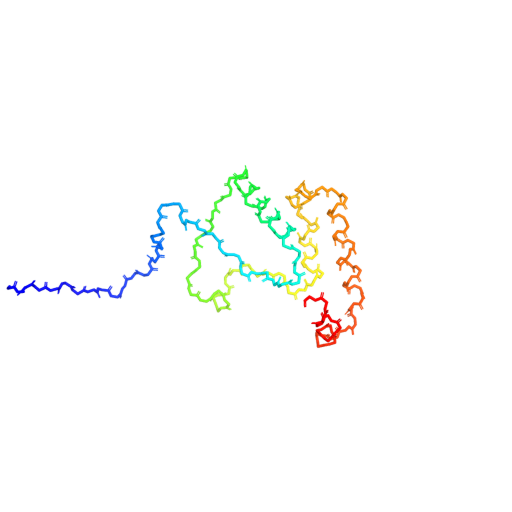us of gyration: 21.34 Å; chains: 1; bounding box: 33×64×54 Å